Protein AF-A0A9W6W2P0-F1 (afdb_monomer)

Solvent-accessible surface area (backbone atoms only — not comparable to full-atom values): 7169 Å² total; per-residue (Å²): 137,90,81,92,86,81,85,81,87,79,84,80,83,80,82,79,82,80,78,81,80,70,83,78,79,80,78,79,73,69,79,64,47,61,61,95,36,15,38,41,31,32,43,50,67,64,40,62,15,12,72,44,49,34,91,85,43,60,72,60,27,26,32,58,57,69,62,39,64,29,59,28,36,43,82,44,48,70,46,97,66,78,48,32,44,21,34,35,29,67,20,69,78,72,65,31,71,24,23,31,57,44,73,48,35,71,61,96,50,85,75,54,83,72,48,38,75,110

Sequence (118 aa):
MSVPVRLPAAIAVVTAAAALLLPGTAAANPPCHTSGGGLYCGNATGVALRAAPGPSWPIVDRLDSNPSYFKCWVRGITHSGGNNVWYLTYGDRAGNWGYVEAVSVWTYTDPFPGMDAC

Organism: NCBI:txid1785913

Nearest PDB structures (foldseek):
  7eez-assembly1_A  TM=4.528E-01  e=1.080E+00  Zea mays
  7ef0-assembly1_A  TM=4.581E-01  e=1.703E+00  Zea mays
  7ef0-assembly2_B  TM=4.798E-01  e=3.372E+00  Zea mays
  7ef2-assembly2_B  TM=4.544E-01  e=3.569E+00  Zea mays
  8hnk-assembly1_L  TM=3.195E-01  e=5.317E+00  Homo sapiens

Foldseek 3Di:
DDDDDDDDDDDDDDDDDDDDPDPDDDDDADDWDDDPQKIFFFFDAQFFFFPDQDDPGDGPAGARDTRFIFQAWEFDDQDPVRGRIWTWGAHDPPRDIGTGDCVRTPAPDPPHPSHHHD

Structure (mmCIF, N/CA/C/O backbone):
data_AF-A0A9W6W2P0-F1
#
_entry.id   AF-A0A9W6W2P0-F1
#
loop_
_atom_site.group_PDB
_atom_site.id
_atom_site.type_symbol
_atom_site.label_atom_id
_atom_site.label_alt_id
_atom_site.label_comp_id
_atom_site.label_asym_id
_atom_site.label_entity_id
_atom_site.label_seq_id
_atom_site.pdbx_PDB_ins_code
_atom_site.Cartn_x
_atom_site.Cartn_y
_atom_site.Cartn_z
_atom_site.occupancy
_atom_site.B_iso_or_equiv
_atom_site.auth_seq_id
_atom_site.auth_comp_id
_atom_site.auth_asym_id
_atom_site.auth_atom_id
_atom_site.pdbx_PDB_model_num
ATOM 1 N N . MET A 1 1 ? -58.190 65.811 -18.437 1.00 44.59 1 MET A N 1
ATOM 2 C CA . MET A 1 1 ? -56.999 66.551 -17.964 1.00 44.59 1 MET A CA 1
ATOM 3 C C . MET A 1 1 ? -56.269 65.676 -16.954 1.00 44.59 1 MET A C 1
ATOM 5 O O . MET A 1 1 ? -56.963 64.976 -16.228 1.00 44.59 1 MET A O 1
ATOM 9 N N . SER A 1 2 ? -54.927 65.752 -16.945 1.00 43.16 2 SER A N 1
ATOM 10 C CA . SER A 1 2 ? -53.957 65.109 -16.021 1.00 43.16 2 SER A CA 1
ATOM 11 C C . SER A 1 2 ? -53.483 63.691 -16.392 1.00 43.16 2 SER A C 1
ATOM 13 O O . SER A 1 2 ? -54.331 62.842 -16.619 1.00 43.16 2 SER A O 1
ATOM 15 N N . VAL A 1 3 ? -52.203 63.276 -16.421 1.00 47.00 3 VAL A N 1
ATOM 16 C CA . VAL A 1 3 ? -50.815 63.817 -16.541 1.00 47.00 3 VAL A CA 1
ATOM 17 C C . VAL A 1 3 ? -49.961 62.580 -16.955 1.00 47.00 3 VAL A C 1
ATOM 19 O O . VAL A 1 3 ? -50.260 61.493 -16.460 1.00 47.00 3 VAL A O 1
ATOM 22 N N . PRO A 1 4 ? -48.919 62.662 -17.814 1.00 52.66 4 PRO A N 1
ATOM 23 C CA . PRO A 1 4 ? -48.068 61.508 -18.143 1.00 52.66 4 PRO A CA 1
ATOM 24 C C . PRO A 1 4 ? -46.991 61.252 -17.072 1.00 52.66 4 PRO A C 1
ATOM 26 O O . PRO A 1 4 ? -46.298 62.180 -16.654 1.00 52.66 4 PRO A O 1
ATOM 29 N N . VAL A 1 5 ? -46.792 59.993 -16.667 1.00 55.31 5 VAL A N 1
ATOM 30 C CA . VAL A 1 5 ? -45.692 59.595 -15.768 1.00 55.31 5 VAL A CA 1
ATOM 31 C C . VAL A 1 5 ? -44.515 59.067 -16.590 1.00 55.31 5 VAL A C 1
ATOM 33 O O . VAL A 1 5 ? -44.657 58.159 -17.405 1.00 55.31 5 VAL A O 1
ATOM 36 N N . ARG A 1 6 ? -43.352 59.691 -16.382 1.00 52.91 6 ARG A N 1
ATOM 37 C CA . ARG A 1 6 ? -42.064 59.387 -17.018 1.00 52.91 6 ARG A CA 1
ATOM 38 C C . ARG A 1 6 ? -41.356 58.240 -16.286 1.00 52.91 6 ARG A C 1
ATOM 40 O O . ARG A 1 6 ? -41.305 58.244 -15.060 1.00 52.91 6 ARG A O 1
ATOM 47 N N . LEU A 1 7 ? -40.761 57.313 -17.039 1.00 56.50 7 LEU A N 1
ATOM 48 C CA . LEU A 1 7 ? -39.825 56.306 -16.520 1.00 56.50 7 LEU A CA 1
ATOM 49 C C . LEU A 1 7 ? -38.497 56.968 -16.105 1.00 56.50 7 LEU A C 1
ATOM 51 O O . LEU A 1 7 ? -37.966 57.762 -16.887 1.00 56.50 7 LEU A O 1
ATOM 55 N N . PRO A 1 8 ? -37.893 56.604 -14.960 1.00 52.38 8 PRO A N 1
ATOM 56 C CA . PRO A 1 8 ? -36.493 56.899 -14.707 1.00 52.38 8 PRO A CA 1
ATOM 57 C C . PRO A 1 8 ? -35.604 55.790 -15.292 1.00 52.38 8 PRO A C 1
ATOM 59 O O . PRO A 1 8 ? -35.802 54.604 -15.032 1.00 52.38 8 PRO A O 1
ATOM 62 N N . ALA A 1 9 ? -34.605 56.186 -16.080 1.00 55.94 9 ALA A N 1
ATOM 63 C CA . ALA A 1 9 ? -33.506 55.318 -16.481 1.00 55.94 9 ALA A CA 1
ATOM 64 C C . ALA A 1 9 ? -32.559 55.130 -15.285 1.00 55.94 9 ALA A C 1
ATOM 66 O O . ALA A 1 9 ? -31.914 56.082 -14.848 1.00 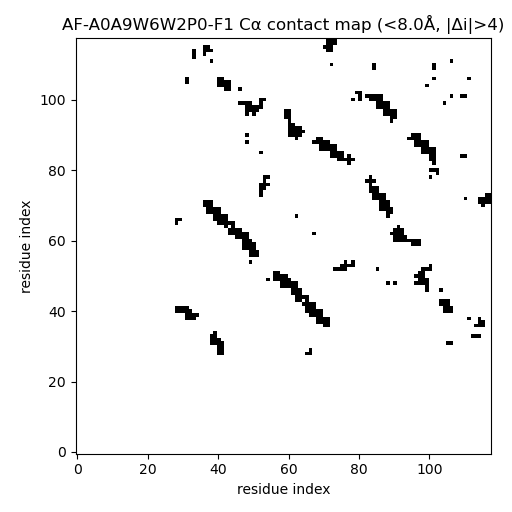55.94 9 ALA A O 1
ATOM 67 N N . ALA A 1 10 ? -32.484 53.915 -14.744 1.00 54.12 10 ALA A N 1
ATOM 68 C CA . ALA A 1 10 ? -31.491 53.553 -13.739 1.00 54.12 10 ALA A CA 1
ATOM 69 C C . ALA A 1 10 ? -30.232 53.027 -14.445 1.00 54.12 10 ALA A C 1
ATOM 71 O O . ALA A 1 10 ? -30.250 51.958 -15.051 1.00 54.12 10 ALA A O 1
ATOM 72 N N . ILE A 1 11 ? -29.140 53.791 -14.381 1.00 57.75 11 ILE A N 1
ATOM 73 C CA . ILE A 1 11 ? -27.810 53.341 -14.804 1.00 57.75 11 ILE A CA 1
ATOM 74 C C . ILE A 1 11 ? -27.234 52.511 -13.653 1.00 57.75 11 ILE A C 1
ATOM 76 O O . ILE A 1 11 ? -26.829 53.056 -12.629 1.00 57.75 11 ILE A O 1
ATOM 80 N N . ALA A 1 12 ? -27.226 51.188 -13.805 1.00 51.81 12 ALA A N 1
ATOM 81 C CA . ALA A 1 12 ? -26.543 50.290 -12.884 1.00 51.81 12 ALA A CA 1
ATOM 82 C C . ALA A 1 12 ? -25.064 50.191 -13.287 1.00 51.81 12 ALA A C 1
ATOM 84 O O . ALA A 1 12 ? -24.723 49.579 -14.299 1.00 51.81 12 ALA A O 1
ATOM 85 N N . VAL A 1 13 ? -24.177 50.810 -12.506 1.00 55.06 13 VAL A N 1
ATOM 86 C CA . VAL A 1 13 ? -22.728 50.612 -12.629 1.00 55.06 13 VAL A CA 1
ATOM 87 C C . VAL A 1 13 ? -22.397 49.258 -12.004 1.00 55.06 13 VAL A C 1
ATOM 89 O O . VAL A 1 13 ? -22.410 49.107 -10.786 1.00 55.06 13 VAL A O 1
ATOM 92 N N . VAL A 1 14 ? -22.137 48.255 -12.841 1.00 54.78 14 VAL A N 1
ATOM 93 C CA . VAL A 1 14 ? -21.688 46.933 -12.392 1.00 54.78 14 VAL A CA 1
ATOM 94 C C . VAL A 1 14 ? -20.171 46.983 -12.219 1.00 54.78 14 VAL A C 1
ATOM 96 O O . VAL A 1 14 ? -19.422 46.892 -13.189 1.00 54.78 14 VAL A O 1
ATOM 99 N N . THR A 1 15 ? -19.691 47.141 -10.986 1.00 53.56 15 THR A N 1
ATOM 100 C CA . THR A 1 15 ? -18.275 46.923 -10.662 1.00 53.56 15 THR A CA 1
ATOM 101 C C . THR A 1 15 ? -18.012 45.423 -10.585 1.00 53.56 15 THR A C 1
ATOM 103 O O . THR A 1 15 ? -18.305 44.783 -9.575 1.00 53.56 15 THR A O 1
ATOM 106 N N . ALA A 1 16 ? -17.481 44.849 -11.662 1.00 56.62 16 ALA A N 1
ATOM 107 C CA . ALA A 1 16 ? -16.989 43.478 -11.670 1.00 56.62 16 ALA A CA 1
ATOM 108 C C . ALA A 1 16 ? -15.690 43.391 -10.848 1.00 56.62 16 ALA A C 1
ATOM 110 O O . ALA A 1 16 ? -14.634 43.846 -11.285 1.00 56.62 16 ALA A O 1
ATOM 111 N N . ALA A 1 17 ? -15.763 42.815 -9.648 1.00 59.31 17 ALA A N 1
ATOM 112 C CA . ALA A 1 17 ? -14.582 42.424 -8.889 1.00 59.31 17 ALA A CA 1
ATOM 113 C C . ALA A 1 17 ? -13.982 41.162 -9.531 1.00 59.31 17 ALA A C 1
ATOM 115 O O . ALA A 1 17 ? -14.514 40.062 -9.383 1.00 59.31 17 ALA A O 1
ATOM 116 N N . ALA A 1 18 ? -12.891 41.320 -10.279 1.00 57.56 18 ALA A N 1
ATOM 117 C CA . ALA A 1 18 ? -12.118 40.199 -10.797 1.00 57.56 18 ALA A CA 1
ATOM 118 C C . ALA A 1 18 ? -11.340 39.547 -9.641 1.00 57.56 18 ALA A C 1
ATOM 120 O O . ALA A 1 18 ? -10.322 40.070 -9.191 1.00 57.56 18 ALA A O 1
ATOM 121 N N . ALA A 1 19 ? -11.831 38.415 -9.135 1.00 63.62 19 ALA A N 1
ATOM 122 C CA . ALA A 1 19 ? -11.083 37.585 -8.199 1.00 63.62 19 ALA A CA 1
ATOM 123 C C . ALA A 1 19 ? -9.897 36.937 -8.937 1.00 63.62 19 ALA A C 1
ATOM 125 O O . ALA A 1 19 ? -10.083 36.118 -9.838 1.00 63.62 19 ALA A O 1
ATOM 126 N N . LEU A 1 20 ? -8.674 37.322 -8.570 1.00 60.41 20 LEU A N 1
ATOM 127 C CA . LEU A 1 20 ? -7.441 36.679 -9.023 1.00 60.41 20 LEU A CA 1
ATOM 128 C C . LEU A 1 20 ? -7.381 35.253 -8.454 1.00 60.41 20 LEU A C 1
ATOM 130 O O . LEU A 1 20 ? -7.132 35.063 -7.265 1.00 60.41 20 LEU A O 1
ATOM 134 N N . LEU A 1 21 ? -7.600 34.246 -9.302 1.00 62.28 21 LEU A N 1
ATOM 135 C CA . LEU A 1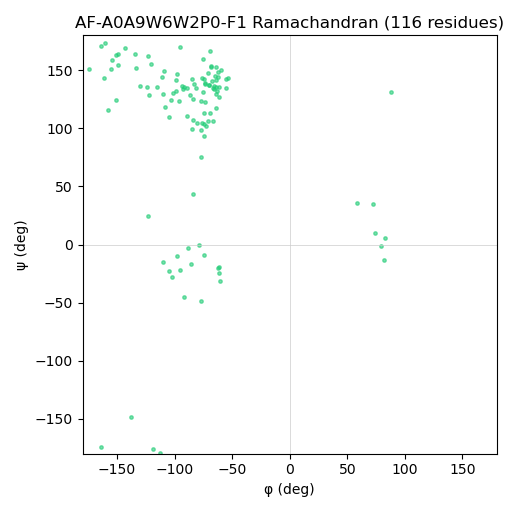 21 ? -7.294 32.851 -8.989 1.00 62.28 21 LEU A CA 1
ATOM 136 C C . LEU A 1 21 ? -5.7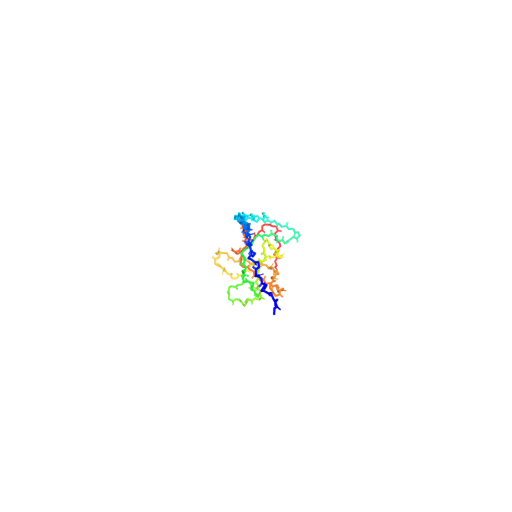73 32.664 -9.074 1.00 62.28 21 LEU A C 1
ATOM 138 O O . LEU A 1 21 ? -5.227 32.428 -10.150 1.00 62.28 21 LEU A O 1
ATOM 142 N N . LEU A 1 22 ? -5.073 32.805 -7.947 1.00 67.88 22 LEU A N 1
ATOM 143 C CA . LEU A 1 22 ? -3.685 32.353 -7.851 1.00 67.88 22 LEU A CA 1
ATOM 144 C C . LEU A 1 22 ? -3.662 30.819 -7.983 1.00 67.88 22 LEU A C 1
ATOM 146 O O . LEU A 1 22 ? -4.465 30.153 -7.321 1.00 67.88 22 LEU A O 1
ATOM 150 N N . PRO A 1 23 ? -2.770 30.230 -8.799 1.00 62.78 23 PRO A N 1
ATOM 151 C CA . PRO A 1 23 ? -2.604 28.785 -8.820 1.00 62.78 23 PRO A CA 1
ATOM 152 C C . PRO A 1 23 ? -2.091 28.332 -7.449 1.00 62.78 23 PRO A C 1
ATOM 154 O O . PRO A 1 23 ? -1.015 28.737 -7.011 1.00 62.78 23 PRO A O 1
ATOM 157 N N . GLY A 1 24 ? -2.878 27.514 -6.751 1.00 61.62 24 GLY A N 1
ATOM 158 C CA . GLY A 1 24 ? -2.442 26.898 -5.502 1.00 61.62 24 GLY A CA 1
ATOM 159 C C . GLY A 1 24 ? -1.262 25.961 -5.762 1.00 61.62 24 GLY A C 1
ATOM 160 O O . GLY A 1 24 ? -1.327 25.105 -6.644 1.00 61.62 24 GLY A O 1
ATOM 161 N N . THR A 1 25 ? -0.178 26.105 -5.004 1.00 65.69 25 THR A N 1
ATOM 162 C CA . THR A 1 25 ? 0.908 25.120 -4.988 1.00 65.69 25 THR A CA 1
ATOM 163 C C . THR A 1 25 ? 0.439 23.884 -4.228 1.00 65.69 25 THR A C 1
ATOM 165 O O . THR A 1 25 ? 0.058 23.997 -3.061 1.00 65.69 25 THR A O 1
ATOM 168 N N . ALA A 1 26 ? 0.466 22.709 -4.861 1.00 66.94 26 ALA A N 1
ATOM 169 C CA . ALA A 1 26 ? 0.196 21.453 -4.167 1.00 66.94 26 ALA A CA 1
ATOM 170 C C . ALA A 1 26 ? 1.241 21.243 -3.058 1.00 66.94 26 ALA A C 1
ATOM 172 O O . ALA A 1 26 ? 2.444 21.326 -3.313 1.00 66.94 26 ALA A O 1
ATOM 173 N N . ALA A 1 27 ? 0.787 20.994 -1.827 1.00 68.56 27 ALA A N 1
ATOM 174 C CA . ALA A 1 27 ? 1.675 20.616 -0.736 1.00 68.56 27 ALA A CA 1
ATOM 175 C C . ALA A 1 27 ? 2.269 19.230 -1.024 1.00 68.56 27 ALA A C 1
ATOM 177 O O . ALA A 1 27 ? 1.552 18.315 -1.432 1.00 68.56 27 ALA A O 1
ATOM 178 N N . ALA A 1 28 ? 3.579 19.076 -0.824 1.00 72.31 28 ALA A N 1
ATOM 179 C CA . ALA A 1 28 ? 4.209 17.764 -0.883 1.00 72.31 28 ALA A CA 1
ATOM 180 C C . ALA A 1 28 ? 3.675 16.882 0.252 1.00 72.31 28 ALA A C 1
ATOM 182 O O . ALA A 1 28 ? 3.412 17.368 1.355 1.00 72.31 28 ALA A O 1
ATOM 183 N N . ASN A 1 29 ? 3.541 15.583 -0.010 1.00 76.75 29 ASN A N 1
ATOM 184 C CA . ASN A 1 29 ? 3.157 14.646 1.035 1.00 76.75 29 ASN A CA 1
ATOM 185 C C . ASN A 1 29 ? 4.203 14.598 2.154 1.00 76.75 29 ASN A C 1
ATOM 187 O O . ASN A 1 29 ? 5.403 14.667 1.865 1.00 76.75 29 ASN A O 1
ATOM 191 N N . PRO A 1 30 ? 3.775 14.429 3.418 1.00 86.00 30 PRO A N 1
ATOM 192 C CA . PRO A 1 30 ? 4.710 14.190 4.504 1.00 86.00 30 PRO A CA 1
ATOM 193 C C . PRO A 1 30 ? 5.514 12.904 4.243 1.00 86.00 30 PRO A C 1
ATOM 195 O O . PRO A 1 30 ? 4.995 11.973 3.616 1.00 86.00 30 PRO A O 1
ATOM 198 N N . PRO A 1 31 ? 6.766 12.822 4.733 1.00 92.56 31 PRO A N 1
ATOM 199 C CA . PRO A 1 31 ? 7.555 11.603 4.642 1.00 92.56 31 PRO A CA 1
ATOM 200 C C . PRO A 1 31 ? 6.826 10.408 5.256 1.00 92.56 31 PRO A C 1
ATOM 202 O O . PRO A 1 31 ? 6.164 10.519 6.295 1.00 92.56 31 PRO A O 1
ATOM 205 N N . CYS A 1 32 ? 6.992 9.251 4.622 1.00 97.50 32 CYS A N 1
ATOM 206 C CA . CYS A 1 32 ? 6.436 8.010 5.130 1.00 97.50 32 CYS A CA 1
ATOM 207 C C . CYS A 1 32 ? 7.107 7.629 6.454 1.00 97.50 32 CYS A C 1
ATOM 209 O O . CYS A 1 32 ? 8.326 7.746 6.595 1.00 97.50 32 CYS A O 1
ATOM 211 N N . HIS A 1 33 ? 6.313 7.192 7.426 1.00 97.50 33 HIS A N 1
ATOM 212 C CA . HIS A 1 33 ? 6.798 6.810 8.750 1.00 97.50 33 HIS A CA 1
ATOM 213 C C . HIS A 1 33 ? 5.927 5.714 9.358 1.00 97.50 33 HIS A C 1
ATOM 215 O O . HIS A 1 33 ? 4.743 5.588 9.036 1.00 97.50 33 HIS A O 1
ATOM 221 N N . THR A 1 34 ? 6.508 4.929 10.262 1.00 97.94 34 THR A N 1
ATOM 222 C CA . THR A 1 34 ? 5.784 3.898 11.005 1.00 97.94 34 THR A CA 1
ATOM 223 C C . THR A 1 34 ? 5.379 4.388 12.385 1.00 97.94 34 THR A C 1
ATOM 225 O O . THR A 1 34 ? 6.067 5.186 13.021 1.00 97.94 34 THR A O 1
ATOM 228 N N . SER A 1 35 ? 4.234 3.906 12.852 1.00 96.44 35 SER A N 1
ATOM 229 C CA . SER A 1 35 ? 3.748 4.130 14.210 1.00 96.44 35 SER A CA 1
ATOM 230 C C . SER A 1 35 ? 2.880 2.946 14.622 1.00 96.44 35 SER A C 1
ATOM 232 O O . SER A 1 35 ? 1.945 2.579 13.909 1.00 96.44 35 SER A O 1
ATOM 234 N N . GLY A 1 36 ? 3.224 2.311 15.747 1.00 94.38 36 GLY A N 1
ATOM 235 C CA . GLY A 1 36 ? 2.501 1.143 16.265 1.00 94.38 36 GLY A CA 1
ATOM 236 C C . GLY A 1 36 ? 2.448 -0.050 15.301 1.00 94.38 36 GLY A C 1
ATOM 237 O O . GLY A 1 36 ? 1.412 -0.699 15.223 1.00 94.38 36 GLY A O 1
ATOM 238 N N . GLY A 1 37 ? 3.512 -0.289 14.524 1.00 93.06 37 GLY A N 1
ATOM 239 C CA . GLY A 1 37 ? 3.597 -1.396 13.554 1.00 93.06 37 GLY A CA 1
ATOM 240 C C . GLY A 1 37 ? 2.925 -1.133 12.199 1.00 93.06 37 GLY A C 1
ATOM 241 O O . GLY A 1 37 ? 3.193 -1.845 11.232 1.00 93.06 37 GLY A O 1
ATOM 242 N N . GLY A 1 38 ? 2.110 -0.077 12.090 1.00 97.38 38 GLY A N 1
ATOM 243 C CA . GLY A 1 38 ? 1.528 0.382 10.827 1.00 97.38 38 GLY A CA 1
ATOM 244 C C . GLY A 1 38 ? 2.334 1.502 10.167 1.00 97.38 38 GLY A C 1
ATOM 245 O O . GLY A 1 38 ? 3.233 2.084 10.775 1.00 97.38 38 GLY A O 1
ATOM 246 N N . LEU A 1 39 ? 1.987 1.823 8.922 1.00 98.44 39 LEU A N 1
ATOM 247 C CA . LEU A 1 39 ? 2.625 2.842 8.086 1.00 98.44 39 LEU A CA 1
ATOM 248 C C . LEU A 1 39 ? 1.650 3.974 7.785 1.00 98.44 39 LEU A C 1
ATOM 250 O O . LEU A 1 39 ? 0.517 3.732 7.382 1.00 98.44 39 LEU A O 1
ATOM 254 N N . TYR A 1 40 ? 2.129 5.206 7.898 1.00 97.81 40 TYR A N 1
ATOM 255 C CA . TYR A 1 40 ? 1.491 6.391 7.341 1.00 97.81 40 TYR A CA 1
ATOM 256 C C . TYR A 1 40 ? 2.330 6.855 6.159 1.00 97.81 40 TYR A C 1
ATOM 258 O O . TYR A 1 40 ? 3.514 7.157 6.321 1.00 97.81 40 TYR A O 1
ATOM 266 N N . CYS A 1 41 ? 1.751 6.862 4.961 1.00 97.81 41 CYS A N 1
ATOM 267 C CA . CYS A 1 41 ? 2.494 7.150 3.737 1.00 97.81 41 CYS A CA 1
ATOM 268 C C . CYS A 1 41 ? 1.586 7.708 2.646 1.00 97.81 41 CYS A C 1
ATOM 270 O O . CYS A 1 41 ? 0.369 7.527 2.668 1.00 97.81 41 CYS A O 1
ATOM 272 N N . GLY A 1 42 ? 2.202 8.395 1.689 1.00 97.31 42 GLY A N 1
ATOM 273 C CA . GLY A 1 42 ? 1.522 8.834 0.484 1.00 97.31 42 GLY A CA 1
ATOM 274 C C . GLY A 1 42 ? 1.140 7.683 -0.440 1.00 97.31 42 GLY A C 1
ATOM 275 O O . GLY A 1 42 ? 1.819 6.657 -0.464 1.00 97.31 42 GLY A O 1
ATOM 276 N N . ASN A 1 43 ? 0.092 7.868 -1.236 1.00 97.00 43 ASN A N 1
ATOM 277 C CA . ASN A 1 43 ? -0.361 6.885 -2.215 1.00 97.00 43 ASN A CA 1
ATOM 278 C C . ASN A 1 43 ? -1.009 7.535 -3.440 1.00 97.00 43 ASN A C 1
ATOM 280 O O . ASN A 1 43 ? -1.419 8.696 -3.424 1.00 97.00 43 ASN A O 1
ATOM 284 N N . ALA A 1 44 ? -1.138 6.747 -4.505 1.00 96.81 44 ALA A N 1
ATOM 285 C CA . ALA A 1 44 ? -1.935 7.121 -5.663 1.00 96.81 44 ALA A CA 1
ATOM 286 C C . ALA A 1 44 ? -3.418 7.277 -5.278 1.00 96.81 44 ALA A C 1
ATOM 288 O O . ALA A 1 44 ? -3.994 6.402 -4.630 1.00 96.81 44 ALA A O 1
ATOM 289 N N . THR A 1 45 ? -4.043 8.376 -5.700 1.00 96.38 45 THR A N 1
ATOM 290 C CA . THR A 1 45 ? -5.478 8.634 -5.503 1.00 96.38 45 THR A CA 1
ATOM 291 C C . THR A 1 45 ? -6.328 7.763 -6.429 1.00 96.38 45 THR A C 1
ATOM 293 O O . THR A 1 45 ? -6.021 7.600 -7.611 1.00 96.38 45 THR A O 1
ATOM 296 N N . GLY A 1 46 ? -7.429 7.225 -5.908 1.00 97.56 46 GLY A N 1
ATOM 297 C CA . GLY A 1 46 ? -8.370 6.374 -6.632 1.00 97.56 46 GLY A CA 1
ATOM 298 C C . GLY A 1 46 ? -7.862 4.959 -6.901 1.00 97.56 46 GLY A C 1
ATOM 299 O O . GLY A 1 46 ? -8.504 4.228 -7.668 1.00 97.56 46 GLY A O 1
ATOM 300 N N . VAL A 1 47 ? -6.739 4.548 -6.302 1.00 98.00 47 VAL A N 1
ATOM 301 C CA . VAL A 1 47 ? -6.170 3.210 -6.503 1.00 98.00 47 VAL A CA 1
ATOM 302 C C . VAL A 1 47 ? -7.119 2.133 -5.979 1.00 98.00 47 VAL A C 1
ATOM 304 O O . VAL A 1 47 ? -7.804 2.309 -4.975 1.00 98.00 47 VAL A O 1
ATOM 307 N N . ALA A 1 48 ? -7.201 1.018 -6.703 1.00 98.38 48 ALA A N 1
ATOM 308 C CA . ALA A 1 48 ? -8.070 -0.097 -6.356 1.00 98.38 48 ALA A CA 1
ATOM 309 C C . ALA A 1 48 ? -7.513 -0.913 -5.181 1.00 98.38 48 ALA A C 1
ATOM 311 O O . ALA A 1 48 ? -6.368 -1.362 -5.229 1.00 98.38 48 ALA A O 1
ATOM 312 N N . LEU A 1 49 ? -8.360 -1.178 -4.186 1.00 98.81 49 LEU A N 1
ATOM 313 C CA . LEU A 1 49 ? -8.093 -2.147 -3.127 1.00 98.81 49 LEU A CA 1
ATOM 314 C C . LEU A 1 49 ? -8.668 -3.502 -3.518 1.00 98.81 49 LEU A C 1
ATOM 316 O O . LEU A 1 49 ? -9.807 -3.591 -3.976 1.00 98.81 49 LEU A O 1
ATOM 320 N N . ARG A 1 50 ? -7.890 -4.565 -3.335 1.00 98.75 50 ARG A N 1
ATOM 321 C CA . ARG A 1 50 ? -8.240 -5.920 -3.772 1.00 98.75 50 ARG A CA 1
ATOM 322 C C . ARG A 1 50 ? -8.564 -6.832 -2.601 1.00 98.75 50 ARG A C 1
ATOM 324 O O . ARG A 1 50 ? -7.984 -6.691 -1.531 1.00 98.75 50 ARG A O 1
ATOM 331 N N . ALA A 1 51 ? -9.448 -7.803 -2.826 1.00 98.69 51 ALA A N 1
ATOM 332 C CA . ALA A 1 51 ? -9.869 -8.769 -1.805 1.00 98.69 51 ALA A CA 1
ATOM 333 C C . ALA A 1 51 ? -8.720 -9.648 -1.264 1.00 98.69 51 ALA A C 1
ATOM 335 O O . ALA A 1 51 ? -8.803 -10.168 -0.158 1.00 98.69 51 ALA A O 1
ATOM 336 N N . ALA A 1 52 ? -7.660 -9.826 -2.053 1.00 98.62 52 ALA A N 1
ATOM 337 C CA . ALA A 1 52 ? -6.465 -10.597 -1.721 1.00 98.62 52 ALA A CA 1
ATOM 338 C C . ALA A 1 52 ? -5.251 -10.017 -2.481 1.00 98.62 52 ALA A C 1
ATOM 340 O O . ALA A 1 52 ? -5.444 -9.250 -3.433 1.00 98.62 52 ALA A O 1
ATOM 341 N N . PRO A 1 53 ? -4.004 -10.343 -2.081 1.00 98.44 53 PRO A N 1
ATOM 342 C CA . PRO A 1 53 ? -2.800 -9.690 -2.595 1.00 98.44 53 PRO A CA 1
ATOM 343 C C . PRO A 1 53 ? -2.424 -10.200 -3.997 1.00 98.44 53 PRO A C 1
ATOM 345 O O . PRO A 1 53 ? -1.512 -11.008 -4.179 1.00 98.44 53 PRO A O 1
ATOM 348 N N . GLY A 1 54 ? -3.158 -9.755 -5.018 1.00 98.12 54 GLY A N 1
ATOM 349 C CA . GLY A 1 54 ? -2.867 -10.084 -6.411 1.00 98.12 54 GLY A CA 1
ATOM 350 C C . GLY A 1 54 ? -3.746 -9.355 -7.435 1.00 98.12 54 GLY A C 1
ATOM 351 O O . GLY A 1 54 ? -4.904 -9.057 -7.151 1.00 98.12 54 GLY A O 1
ATOM 352 N N . PRO A 1 55 ? -3.241 -9.096 -8.655 1.00 96.00 55 PRO A N 1
ATOM 353 C CA . PRO A 1 55 ? -3.854 -8.178 -9.617 1.00 96.00 55 PRO A CA 1
ATOM 354 C C . PRO A 1 55 ? -5.120 -8.709 -10.312 1.00 96.00 55 PRO A C 1
ATOM 356 O O . PRO A 1 55 ? -5.796 -7.958 -11.014 1.00 96.00 55 PRO A O 1
ATOM 359 N N . SER A 1 56 ? -5.459 -9.984 -10.143 1.00 96.62 56 SER A N 1
ATOM 360 C CA . SER A 1 56 ? -6.686 -10.590 -10.675 1.00 96.62 56 SER A CA 1
ATOM 361 C C . SER A 1 56 ? -7.816 -10.667 -9.646 1.00 96.62 56 SER A C 1
ATOM 363 O O . SER A 1 56 ? -8.946 -10.985 -10.012 1.00 96.62 56 SER A O 1
ATOM 365 N N . TRP A 1 57 ? -7.540 -10.379 -8.369 1.00 98.38 57 TRP A N 1
ATOM 366 C CA . TRP A 1 57 ? -8.561 -10.433 -7.328 1.00 98.38 57 TRP A CA 1
ATOM 367 C C . TRP A 1 57 ? -9.565 -9.281 -7.463 1.00 98.38 57 TRP A C 1
ATOM 369 O O . TRP A 1 57 ? -9.170 -8.181 -7.883 1.00 98.38 57 TRP A O 1
ATOM 379 N N . PRO A 1 58 ? -10.841 -9.511 -7.088 1.00 98.62 58 PRO A N 1
ATOM 380 C CA . PRO A 1 58 ? -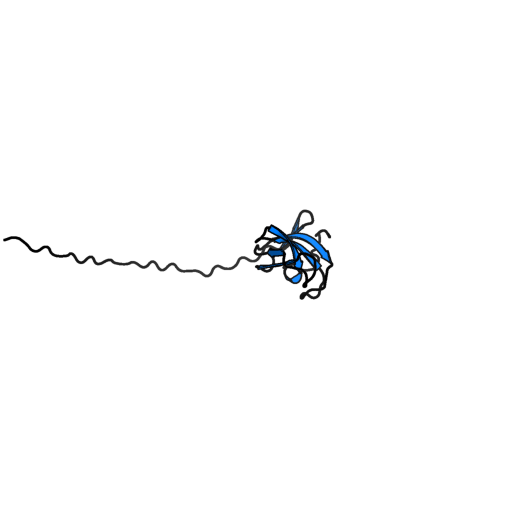11.884 -8.497 -7.146 1.00 98.62 58 PRO A CA 1
ATOM 381 C C . PRO A 1 58 ? -11.495 -7.221 -6.404 1.00 98.62 58 PRO A C 1
ATOM 383 O O . PRO A 1 58 ? -10.864 -7.270 -5.345 1.00 98.62 58 PRO A O 1
ATOM 386 N N . ILE A 1 59 ? -11.906 -6.084 -6.963 1.00 98.75 59 ILE A N 1
ATOM 387 C CA . ILE A 1 59 ? -11.785 -4.780 -6.315 1.00 98.75 59 ILE A CA 1
ATOM 388 C C . ILE A 1 59 ? -12.883 -4.682 -5.254 1.00 98.75 59 ILE A C 1
ATOM 390 O O . ILE A 1 59 ? -14.058 -4.841 -5.580 1.00 98.75 59 ILE A O 1
ATOM 394 N N . VAL A 1 60 ? -12.499 -4.429 -4.005 1.00 98.81 60 VAL A N 1
ATOM 395 C CA . VAL A 1 60 ? -13.414 -4.323 -2.853 1.00 98.81 60 VAL A CA 1
ATOM 396 C C . VAL A 1 60 ? -13.636 -2.883 -2.404 1.00 98.81 60 VAL A C 1
ATOM 398 O O . VAL A 1 60 ? -14.650 -2.589 -1.775 1.00 98.81 60 VAL A O 1
ATOM 401 N N . ASP A 1 61 ? -12.704 -1.987 -2.734 1.00 98.75 61 ASP A N 1
ATOM 402 C CA . ASP A 1 61 ? -12.802 -0.558 -2.443 1.00 98.75 61 ASP A CA 1
ATOM 403 C C . ASP A 1 61 ? -11.790 0.246 -3.273 1.00 98.75 61 ASP A C 1
ATOM 405 O O . ASP A 1 61 ? -11.076 -0.299 -4.124 1.00 98.75 61 ASP A O 1
ATOM 409 N N . ARG A 1 62 ? -11.708 1.551 -3.012 1.00 98.69 62 ARG A N 1
ATOM 410 C CA . ARG A 1 62 ? -10.659 2.437 -3.507 1.00 98.69 62 ARG A CA 1
ATOM 411 C C . ARG A 1 62 ? -10.117 3.329 -2.401 1.00 98.69 62 ARG A C 1
ATOM 413 O O . ARG A 1 62 ? -10.829 3.660 -1.457 1.00 98.69 62 ARG A O 1
ATOM 420 N N . LEU A 1 63 ? -8.859 3.715 -2.569 1.00 97.88 63 LEU A N 1
ATOM 421 C CA . LEU A 1 63 ? -8.154 4.639 -1.692 1.00 97.88 63 LEU A CA 1
ATOM 422 C C . LEU A 1 63 ? -8.042 5.995 -2.400 1.00 97.88 63 LEU A C 1
ATOM 424 O O . LEU A 1 63 ? -7.348 6.118 -3.408 1.00 97.88 63 LEU A O 1
ATOM 428 N N . ASP A 1 64 ? -8.779 6.986 -1.917 1.00 97.19 64 ASP A N 1
ATOM 429 C CA . ASP A 1 64 ? -8.801 8.369 -2.398 1.00 97.19 64 ASP A CA 1
ATOM 430 C C . ASP A 1 64 ? -7.996 9.307 -1.474 1.00 97.19 64 ASP A C 1
ATOM 432 O O . ASP A 1 64 ? -7.439 10.301 -1.947 1.00 97.19 64 ASP A O 1
ATOM 436 N N . SER A 1 65 ? -7.898 8.971 -0.184 1.00 94.75 65 SER A N 1
ATOM 437 C CA . SER A 1 65 ? -7.124 9.693 0.825 1.00 94.75 65 SER A CA 1
ATOM 438 C C . SER A 1 65 ? -5.631 9.698 0.501 1.00 94.75 65 SER A C 1
ATOM 440 O O . SER A 1 65 ? -5.088 8.768 -0.106 1.00 94.75 65 SER A O 1
ATOM 442 N N . ASN A 1 66 ? -4.961 10.782 0.897 1.00 93.38 66 ASN A N 1
ATOM 443 C CA . ASN A 1 66 ? -3.524 10.944 0.739 1.00 93.38 66 ASN A CA 1
ATOM 444 C C . ASN A 1 66 ? -2.983 11.981 1.751 1.00 93.38 66 ASN A C 1
ATOM 446 O O . ASN A 1 66 ? -3.367 13.150 1.655 1.00 93.38 66 ASN A O 1
ATOM 450 N N . PRO A 1 67 ? -2.111 11.611 2.708 1.00 94.75 67 PRO A N 1
ATOM 451 C CA . PRO A 1 67 ? -1.599 10.263 2.969 1.00 94.75 67 PRO A CA 1
ATOM 452 C C . PRO A 1 67 ? -2.671 9.316 3.531 1.00 94.75 67 PRO A C 1
ATOM 454 O O . PRO A 1 67 ? -3.717 9.760 4.003 1.00 94.75 67 PRO A O 1
ATOM 457 N N . SER A 1 68 ? -2.369 8.017 3.527 1.00 97.12 68 SER A N 1
ATOM 458 C CA . SER A 1 68 ? -3.220 6.963 4.090 1.00 97.12 68 SER A CA 1
ATOM 459 C C . SER A 1 68 ? -2.493 6.135 5.148 1.00 97.12 68 SER A C 1
ATOM 461 O O . SER A 1 68 ? -1.260 6.127 5.226 1.00 97.12 68 SER A O 1
ATOM 463 N N . TYR A 1 69 ? -3.276 5.424 5.962 1.00 97.81 69 TYR A N 1
ATOM 464 C CA . TYR 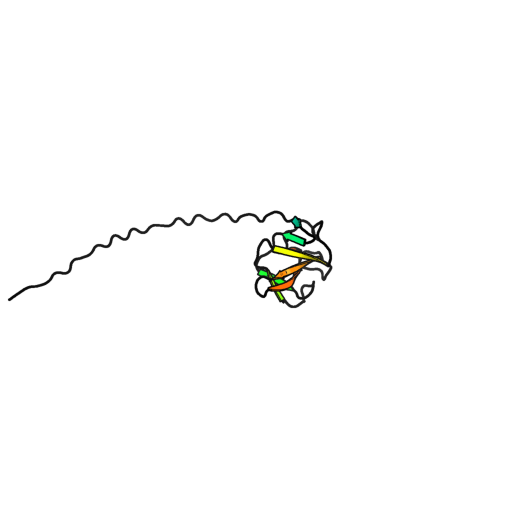A 1 69 ? -2.779 4.434 6.914 1.00 97.81 69 TYR A CA 1
ATOM 465 C C . TYR A 1 69 ? -2.780 3.031 6.301 1.00 97.81 69 TYR A C 1
ATOM 467 O O . TYR A 1 69 ? -3.762 2.598 5.699 1.00 97.81 69 TYR A O 1
ATOM 475 N N . PHE A 1 70 ? -1.706 2.285 6.524 1.00 98.62 70 PHE A N 1
ATOM 476 C CA . PHE A 1 70 ? -1.551 0.890 6.133 1.00 98.62 70 PHE A CA 1
ATOM 477 C C . PHE A 1 70 ? -1.252 0.067 7.382 1.00 98.62 70 PHE A C 1
ATOM 479 O O . PHE A 1 70 ? -0.356 0.395 8.159 1.00 98.62 70 PHE A O 1
ATOM 486 N N . LYS A 1 71 ? -2.012 -1.006 7.592 1.00 98.62 71 LYS A N 1
ATOM 487 C CA . LYS A 1 71 ? -1.990 -1.778 8.838 1.00 98.62 71 LYS A CA 1
ATOM 488 C C . LYS A 1 71 ? -0.779 -2.699 8.944 1.00 98.62 71 LYS A C 1
ATOM 490 O O . LYS A 1 71 ? -0.139 -2.743 9.983 1.00 98.62 71 LYS A O 1
ATOM 495 N N . CYS A 1 72 ? -0.516 -3.456 7.887 1.00 98.62 72 CYS A N 1
ATOM 496 C CA . CYS A 1 72 ? 0.560 -4.441 7.791 1.00 98.62 72 CYS A CA 1
ATOM 497 C C . CYS A 1 72 ? 0.833 -4.738 6.307 1.00 98.62 72 CYS A C 1
ATOM 499 O O . CYS A 1 72 ? 0.110 -4.253 5.424 1.00 98.62 72 CYS A O 1
ATOM 501 N N . TRP A 1 73 ? 1.872 -5.519 6.020 1.00 98.75 73 TRP A N 1
ATOM 502 C CA . TRP A 1 73 ? 2.219 -5.947 4.661 1.00 98.75 73 TRP A CA 1
ATOM 503 C C . TRP A 1 73 ? 2.201 -7.468 4.518 1.00 98.75 73 TRP A C 1
ATOM 505 O O . TRP A 1 73 ? 2.413 -8.197 5.481 1.00 98.75 73 TRP A O 1
ATOM 515 N N . VAL A 1 74 ? 1.995 -7.947 3.294 1.00 98.75 74 VAL A N 1
ATOM 516 C CA . VAL A 1 74 ? 2.097 -9.369 2.934 1.00 98.75 74 VAL A CA 1
ATOM 517 C C . VAL A 1 74 ? 2.877 -9.549 1.640 1.00 98.75 74 VAL A C 1
ATOM 519 O O . VAL A 1 74 ? 3.031 -8.610 0.854 1.00 98.75 74 VAL A O 1
ATOM 522 N N . ARG A 1 75 ? 3.328 -10.783 1.382 1.00 98.62 75 ARG A N 1
ATOM 523 C CA . ARG A 1 75 ? 3.744 -11.201 0.037 1.00 98.62 75 ARG A CA 1
ATOM 524 C C . ARG A 1 75 ? 2.573 -11.828 -0.709 1.00 98.62 75 ARG A C 1
ATOM 526 O O . ARG A 1 75 ? 1.857 -12.655 -0.154 1.00 98.62 75 ARG A O 1
ATOM 533 N N . GLY A 1 76 ? 2.411 -11.452 -1.971 1.00 98.19 76 GLY A N 1
ATOM 534 C CA . GLY A 1 76 ? 1.345 -11.931 -2.847 1.00 98.19 76 GLY A CA 1
ATOM 535 C C . GLY A 1 76 ? 1.822 -12.243 -4.259 1.00 98.19 76 GLY A C 1
ATOM 536 O O . GLY A 1 76 ? 2.965 -12.646 -4.475 1.00 98.19 76 GLY A O 1
ATOM 537 N N . ILE A 1 77 ? 0.934 -12.050 -5.233 1.00 98.38 77 ILE A N 1
ATOM 538 C CA . ILE A 1 77 ? 1.263 -12.150 -6.659 1.00 98.38 77 ILE A CA 1
ATOM 539 C C . ILE A 1 77 ? 2.087 -10.923 -7.063 1.00 98.38 77 ILE A C 1
ATOM 541 O O . ILE A 1 77 ? 1.764 -9.801 -6.668 1.00 98.38 77 ILE A O 1
ATOM 545 N N . THR A 1 78 ? 3.132 -11.129 -7.867 1.00 98.38 78 THR A N 1
ATOM 546 C CA . THR A 1 78 ? 3.929 -10.041 -8.447 1.00 98.38 78 THR A CA 1
ATOM 547 C C . THR A 1 78 ? 3.042 -9.071 -9.221 1.00 98.38 78 THR A C 1
ATOM 549 O O . THR A 1 78 ? 2.178 -9.483 -9.998 1.00 98.38 78 THR A O 1
ATOM 552 N N . HIS A 1 79 ? 3.260 -7.778 -9.011 1.00 96.62 79 HIS A N 1
ATOM 553 C CA . HIS A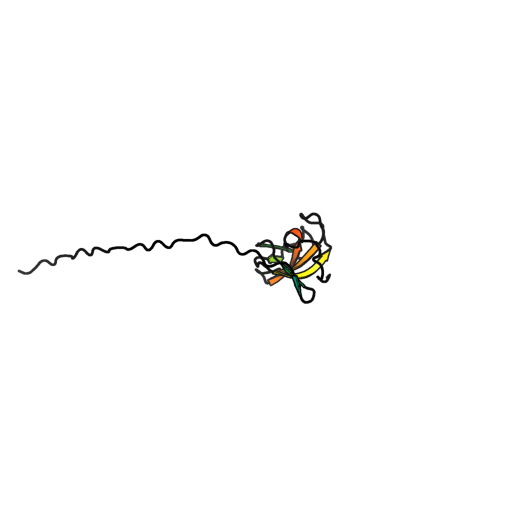 1 79 ? 2.488 -6.715 -9.644 1.00 96.62 79 HIS A CA 1
ATOM 554 C C . HIS A 1 79 ? 3.377 -5.822 -10.520 1.00 96.62 79 HIS A C 1
ATOM 556 O O . HIS A 1 79 ? 4.567 -6.084 -10.709 1.00 96.62 79 HIS A O 1
ATOM 562 N N . SER A 1 80 ? 2.790 -4.768 -11.089 1.00 94.88 80 SER A N 1
ATOM 563 C CA . SER A 1 80 ? 3.426 -3.922 -12.112 1.00 94.88 80 SER A CA 1
ATOM 564 C C . SER A 1 80 ? 4.708 -3.211 -11.648 1.00 94.88 80 SER A C 1
ATOM 566 O O . SER A 1 80 ? 5.533 -2.833 -12.474 1.00 94.88 80 SER A O 1
ATOM 568 N N . GLY A 1 81 ? 4.912 -3.094 -10.333 1.00 95.50 81 GLY A N 1
ATOM 569 C CA . GLY A 1 81 ? 6.119 -2.537 -9.720 1.00 95.50 81 GLY A CA 1
ATOM 570 C C . GLY A 1 81 ? 7.313 -3.486 -9.660 1.00 95.50 81 GLY A C 1
ATOM 571 O O . GLY A 1 81 ? 8.352 -3.110 -9.131 1.00 95.50 81 GLY A O 1
ATOM 572 N N . GLY A 1 82 ? 7.179 -4.725 -10.143 1.00 97.06 82 GLY A N 1
ATOM 573 C CA . GLY A 1 82 ? 8.276 -5.697 -10.197 1.00 97.06 82 GLY A CA 1
ATOM 574 C C . GLY A 1 82 ? 8.595 -6.398 -8.872 1.00 97.06 82 GLY A C 1
ATOM 575 O O . GLY A 1 82 ? 9.451 -7.280 -8.852 1.00 97.06 82 GLY A O 1
ATOM 576 N N . ASN A 1 83 ? 7.895 -6.066 -7.785 1.00 97.56 83 ASN A N 1
ATOM 577 C CA . ASN A 1 83 ? 7.942 -6.799 -6.522 1.00 97.56 83 ASN A CA 1
ATOM 578 C C . ASN A 1 83 ? 6.592 -7.489 -6.232 1.00 97.56 83 ASN A C 1
ATOM 580 O O . ASN A 1 83 ? 5.672 -7.480 -7.057 1.00 97.56 83 ASN A O 1
ATOM 584 N N . ASN A 1 84 ? 6.507 -8.175 -5.095 1.00 98.44 84 ASN A N 1
ATOM 585 C CA . ASN A 1 84 ? 5.328 -8.924 -4.671 1.00 98.44 84 ASN A CA 1
ATOM 586 C C . ASN A 1 84 ? 4.803 -8.488 -3.297 1.00 98.44 84 ASN A C 1
ATOM 588 O O . ASN A 1 84 ? 4.160 -9.288 -2.615 1.00 98.44 84 ASN A O 1
ATOM 592 N N . VAL A 1 85 ? 5.088 -7.254 -2.881 1.00 98.81 85 VAL A N 1
ATOM 593 C CA . VAL A 1 85 ? 4.632 -6.698 -1.605 1.00 98.81 85 VAL A CA 1
ATOM 594 C C . VAL A 1 85 ? 3.270 -6.037 -1.795 1.00 98.81 85 VAL A C 1
ATOM 596 O O . VAL A 1 85 ? 3.034 -5.299 -2.749 1.00 98.81 85 VAL A O 1
ATOM 599 N N . TRP A 1 86 ? 2.357 -6.310 -0.869 1.00 98.81 86 TRP A N 1
ATOM 600 C CA . TRP A 1 86 ? 1.025 -5.715 -0.838 1.00 98.81 86 TR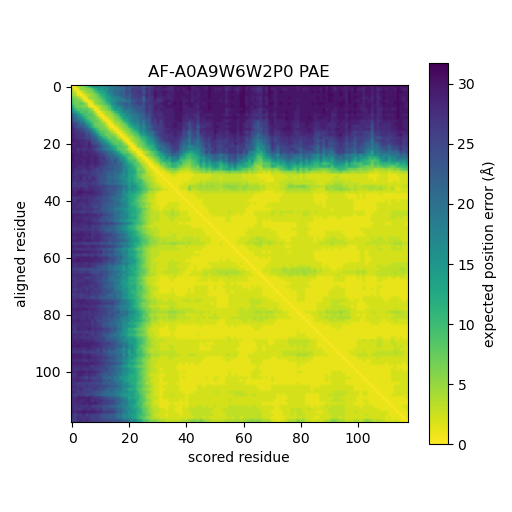P A CA 1
ATOM 601 C C . TRP A 1 86 ? 0.748 -5.159 0.553 1.00 98.81 86 TRP A C 1
ATOM 603 O O . TRP A 1 86 ? 1.019 -5.831 1.550 1.00 98.81 86 TRP A O 1
ATOM 613 N N . TYR A 1 87 ? 0.175 -3.961 0.622 1.00 98.81 87 TYR A N 1
ATOM 614 C CA . TYR A 1 87 ? -0.175 -3.307 1.881 1.00 98.81 87 TYR A CA 1
ATOM 615 C C . TYR A 1 87 ? -1.672 -3.444 2.158 1.00 98.81 87 TYR A C 1
ATOM 617 O O . TYR A 1 87 ? -2.498 -3.161 1.290 1.00 98.81 87 TYR A O 1
ATOM 625 N N . LEU A 1 88 ? -2.025 -3.878 3.370 1.00 98.81 88 LEU A N 1
ATOM 626 C CA . LEU A 1 88 ? -3.412 -3.941 3.828 1.00 98.81 88 LEU A CA 1
ATOM 627 C C . LEU A 1 88 ? -3.837 -2.567 4.357 1.00 98.81 88 LEU A C 1
ATOM 629 O O . LEU A 1 88 ? -3.205 -2.022 5.262 1.00 98.81 88 LEU A O 1
ATOM 633 N N . THR A 1 89 ? -4.923 -2.019 3.826 1.00 98.75 89 THR A N 1
ATOM 634 C CA . THR A 1 89 ? -5.449 -0.699 4.201 1.00 98.75 89 THR A CA 1
ATOM 635 C C . THR A 1 89 ? -6.977 -0.696 4.208 1.00 98.75 89 THR A C 1
ATOM 637 O O . THR A 1 89 ? -7.612 -1.667 3.790 1.00 98.75 89 THR A O 1
ATOM 640 N N . TYR A 1 90 ? -7.555 0.375 4.741 1.00 98.00 90 TYR A N 1
ATOM 641 C CA . TYR A 1 90 ? -8.991 0.601 4.829 1.00 98.00 90 TYR A CA 1
ATOM 642 C C . TYR A 1 90 ? -9.400 1.603 3.747 1.00 98.00 90 TYR A C 1
ATOM 644 O O . TYR A 1 90 ? -8.814 2.678 3.666 1.00 98.00 90 TYR A O 1
ATOM 652 N N . GLY A 1 91 ? -10.351 1.232 2.889 1.00 98.25 91 GLY A N 1
ATOM 653 C CA . GLY A 1 91 ? -10.771 2.064 1.762 1.00 98.25 91 GLY A CA 1
ATOM 654 C C . GLY A 1 91 ? -11.657 3.245 2.154 1.00 98.25 91 GLY A C 1
ATOM 655 O O . GLY A 1 91 ? -12.290 3.252 3.209 1.00 98.25 91 GLY A O 1
ATOM 656 N N . ASP A 1 92 ? -11.713 4.240 1.269 1.00 98.50 92 ASP A N 1
ATOM 657 C CA . ASP A 1 92 ? -12.392 5.515 1.522 1.00 98.50 92 ASP A CA 1
ATOM 658 C C . ASP A 1 92 ? -13.827 5.560 0.984 1.00 98.50 92 ASP A C 1
ATOM 660 O O . ASP A 1 92 ? -14.626 6.378 1.440 1.00 98.50 92 ASP A O 1
ATOM 664 N N . ARG A 1 93 ? -14.178 4.716 -0.002 1.00 98.19 93 ARG A N 1
ATOM 665 C CA . ARG A 1 93 ? -15.496 4.796 -0.660 1.00 98.19 93 ARG A CA 1
ATOM 666 C C . ARG A 1 93 ? -16.538 3.912 -0.003 1.00 98.19 93 ARG A C 1
ATOM 668 O O . ARG A 1 93 ? -17.673 4.348 0.170 1.00 98.19 93 ARG A O 1
ATOM 675 N N . ALA A 1 94 ? -16.179 2.672 0.309 1.00 97.94 94 ALA A N 1
ATOM 676 C CA . ALA A 1 94 ? -17.083 1.708 0.930 1.00 97.94 94 ALA A CA 1
ATOM 677 C C . ALA A 1 94 ? -16.711 1.384 2.385 1.00 97.94 94 ALA A C 1
ATOM 679 O O . ALA A 1 94 ? -17.544 0.838 3.105 1.00 97.94 94 ALA A O 1
ATOM 680 N N . GLY A 1 95 ? -15.499 1.729 2.831 1.00 97.31 95 GLY A N 1
ATOM 681 C CA . GLY A 1 95 ? -15.003 1.363 4.156 1.00 97.31 95 GLY A CA 1
ATOM 682 C C . GLY A 1 95 ? -14.658 -0.123 4.254 1.00 97.31 95 GLY A C 1
ATOM 683 O O . GLY A 1 95 ? -14.886 -0.751 5.285 1.00 97.31 95 GLY A O 1
ATOM 684 N N . ASN A 1 96 ? -14.154 -0.721 3.175 1.00 98.56 96 ASN A N 1
ATOM 685 C CA . ASN A 1 96 ? -13.723 -2.114 3.178 1.00 98.56 96 ASN A CA 1
ATOM 686 C C . ASN A 1 96 ? -12.206 -2.214 3.344 1.00 98.56 96 ASN A C 1
ATOM 688 O O . ASN A 1 96 ? -11.435 -1.457 2.753 1.00 98.56 96 ASN A O 1
ATOM 692 N N . TRP A 1 97 ? -11.770 -3.217 4.105 1.00 98.62 97 TRP A N 1
ATOM 693 C CA . TRP A 1 97 ? -10.366 -3.614 4.123 1.00 98.62 97 TRP A CA 1
ATOM 694 C C . TRP A 1 97 ? -9.983 -4.273 2.798 1.00 98.62 97 TRP A C 1
ATOM 696 O O . TRP A 1 97 ? -10.711 -5.125 2.286 1.00 98.62 97 TRP A O 1
ATOM 706 N N . GLY A 1 98 ? -8.814 -3.923 2.274 1.00 98.75 98 GLY A N 1
ATOM 707 C CA . GLY A 1 98 ? -8.275 -4.550 1.075 1.00 98.75 98 GLY A CA 1
ATOM 708 C C . GLY A 1 98 ? -6.790 -4.286 0.876 1.00 98.75 98 GLY A C 1
ATOM 709 O O . GLY A 1 98 ? -6.165 -3.494 1.582 1.00 98.75 98 GLY A O 1
ATOM 710 N N . TYR A 1 99 ? -6.224 -4.988 -0.098 1.00 98.81 99 TYR A N 1
ATOM 711 C CA . TYR A 1 99 ? -4.804 -4.957 -0.413 1.00 98.81 99 TYR A CA 1
ATOM 712 C C . TYR A 1 99 ? -4.528 -4.025 -1.589 1.00 98.81 99 TYR A C 1
ATOM 714 O O . TYR A 1 99 ? -5.175 -4.133 -2.634 1.00 98.81 99 TYR A O 1
ATOM 722 N N . VAL A 1 100 ? -3.532 -3.158 -1.444 1.00 98.69 100 VAL A N 1
ATOM 723 C CA . VAL A 1 100 ? -2.997 -2.325 -2.525 1.00 98.69 100 VAL A CA 1
ATOM 724 C C . VAL A 1 100 ? -1.587 -2.781 -2.889 1.00 98.69 100 VAL A C 1
ATOM 726 O O . VAL A 1 100 ? -0.825 -3.221 -2.027 1.00 98.69 100 VAL A O 1
ATOM 729 N N . GLU A 1 101 ? -1.247 -2.710 -4.174 1.00 98.56 101 GLU A N 1
ATOM 730 C CA . GLU A 1 101 ? 0.102 -3.017 -4.648 1.00 98.56 101 GLU A CA 1
ATOM 731 C C . GLU A 1 101 ? 1.111 -1.979 -4.147 1.00 98.56 101 GLU A C 1
ATOM 733 O O . GLU A 1 101 ? 0.820 -0.780 -4.135 1.00 98.56 101 GLU A O 1
ATOM 738 N N . ALA A 1 102 ? 2.312 -2.422 -3.771 1.00 98.50 102 ALA A N 1
ATOM 739 C CA . ALA A 1 102 ? 3.299 -1.544 -3.153 1.00 98.50 102 ALA A CA 1
ATOM 740 C C . ALA A 1 102 ? 3.721 -0.364 -4.043 1.00 98.50 102 ALA A C 1
ATOM 742 O O . ALA A 1 102 ? 3.913 0.734 -3.545 1.00 98.50 102 ALA A O 1
ATOM 743 N N . VAL A 1 103 ? 3.727 -0.537 -5.369 1.00 98.19 103 VAL A N 1
ATOM 744 C CA . VAL A 1 103 ? 4.054 0.534 -6.336 1.00 98.19 103 VAL A CA 1
ATOM 745 C C . VAL A 1 103 ? 3.087 1.723 -6.292 1.00 98.19 103 VAL A C 1
ATOM 747 O O . VAL A 1 103 ? 3.419 2.814 -6.748 1.00 98.19 103 VAL A O 1
ATOM 750 N N . SER A 1 104 ? 1.884 1.529 -5.749 1.00 98.38 104 SER A N 1
ATOM 751 C CA . SER A 1 104 ? 0.909 2.607 -5.560 1.00 98.38 104 SER A CA 1
ATOM 752 C C . SER A 1 104 ? 1.067 3.337 -4.224 1.00 98.38 104 SER A C 1
ATOM 754 O O . SER A 1 104 ? 0.341 4.300 -3.980 1.00 98.38 104 SER A O 1
ATOM 756 N N . VAL A 1 105 ? 1.996 2.902 -3.371 1.00 98.06 105 VAL A N 1
ATOM 757 C CA . VAL A 1 105 ? 2.347 3.525 -2.094 1.00 98.06 105 VAL A CA 1
ATOM 758 C C . VAL A 1 105 ? 3.744 4.123 -2.245 1.00 98.06 105 VAL A C 1
ATOM 760 O O . VAL A 1 105 ? 4.660 3.473 -2.728 1.00 98.06 105 VAL A O 1
ATOM 763 N N . TRP A 1 106 ? 3.926 5.391 -1.887 1.00 96.88 106 TRP A N 1
ATOM 764 C CA . TRP A 1 106 ? 5.152 6.147 -2.183 1.00 96.88 106 TRP A CA 1
ATOM 765 C C . TRP A 1 106 ? 6.262 5.903 -1.154 1.00 96.88 106 TRP A C 1
ATOM 767 O O . TRP A 1 106 ? 6.922 6.830 -0.681 1.00 96.88 106 TRP A O 1
ATOM 777 N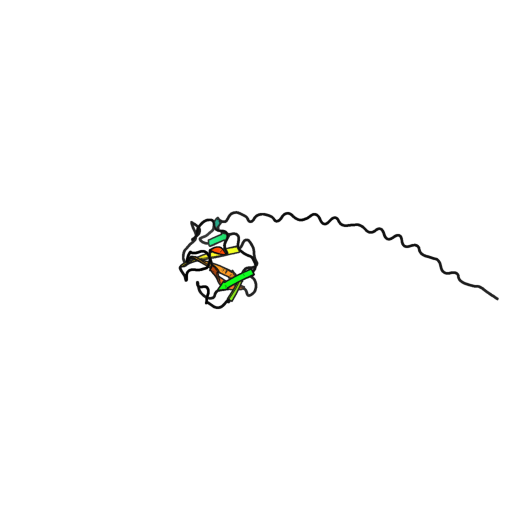 N . THR A 1 107 ? 6.448 4.640 -0.785 1.00 97.38 107 THR A N 1
ATOM 778 C CA . THR A 1 107 ? 7.570 4.157 0.017 1.00 97.38 107 THR A CA 1
ATOM 779 C C . THR A 1 107 ? 8.867 4.251 -0.792 1.00 97.38 107 THR A C 1
ATOM 781 O O . THR A 1 107 ? 8.874 4.203 -2.020 1.00 97.38 107 THR A O 1
ATOM 784 N N . TYR A 1 108 ? 10.005 4.384 -0.107 1.00 96.00 108 TYR A N 1
ATOM 785 C CA . TYR A 1 108 ? 11.317 4.335 -0.769 1.00 96.00 108 TYR A CA 1
ATOM 786 C C . TYR A 1 108 ? 11.849 2.901 -0.927 1.00 96.00 108 TYR A C 1
ATOM 788 O O . TYR A 1 108 ? 12.799 2.666 -1.668 1.00 96.00 108 TYR A O 1
ATOM 796 N N . THR A 1 109 ? 11.278 1.951 -0.187 1.00 97.62 109 THR A N 1
ATOM 797 C CA . THR A 1 109 ? 11.598 0.526 -0.243 1.00 97.62 109 THR A CA 1
ATOM 798 C C . THR A 1 109 ? 10.397 -0.275 0.236 1.00 97.62 109 THR A C 1
ATOM 800 O O . THR A 1 109 ? 9.651 0.188 1.101 1.00 97.62 109 THR A O 1
ATOM 803 N N . ASP A 1 110 ? 10.265 -1.496 -0.277 1.00 98.06 110 ASP A N 1
ATOM 804 C CA . ASP A 1 110 ? 9.190 -2.415 0.079 1.00 98.06 110 ASP A CA 1
ATOM 805 C C . ASP A 1 110 ? 9.735 -3.756 0.601 1.00 98.06 110 ASP A C 1
ATOM 807 O O . ASP A 1 110 ? 10.640 -4.327 -0.017 1.00 98.06 110 ASP A O 1
ATOM 811 N N . PRO A 1 111 ? 9.177 -4.303 1.696 1.00 98.25 111 PRO A N 1
ATOM 812 C CA . PRO A 1 111 ? 8.254 -3.629 2.610 1.00 98.25 111 PRO A CA 1
ATOM 813 C C . PRO A 1 111 ? 8.931 -2.444 3.316 1.00 98.25 111 PRO A C 1
ATOM 815 O O . PRO A 1 111 ? 10.151 -2.436 3.504 1.00 98.25 111 PRO A O 1
ATOM 818 N N . PHE A 1 112 ? 8.143 -1.445 3.714 1.00 98.19 112 PHE A N 1
ATOM 819 C CA . PHE A 1 112 ? 8.672 -0.298 4.448 1.00 98.19 112 PHE A CA 1
ATOM 820 C C . PHE A 1 112 ? 9.289 -0.742 5.794 1.00 98.19 112 PHE A C 1
ATOM 822 O O . PHE A 1 112 ? 8.675 -1.538 6.512 1.00 98.19 112 PHE A O 1
ATOM 829 N N . PRO A 1 113 ? 10.481 -0.254 6.188 1.00 98.00 113 PRO A N 1
ATOM 830 C CA . PRO A 1 113 ? 11.127 -0.710 7.415 1.00 98.00 113 PRO A CA 1
ATOM 831 C C . PRO A 1 113 ? 10.330 -0.359 8.675 1.00 98.00 113 PRO A C 1
ATOM 833 O O . PRO A 1 113 ? 9.855 0.762 8.843 1.00 98.00 113 PRO A O 1
ATOM 836 N N . GLY A 1 114 ? 10.221 -1.324 9.589 1.00 96.88 114 GLY A N 1
ATOM 837 C CA . GLY A 1 114 ? 9.494 -1.164 10.852 1.00 96.88 114 GLY A CA 1
ATOM 838 C C . GLY A 1 114 ? 7.979 -1.377 10.758 1.00 96.88 114 GLY A C 1
ATOM 839 O O . GLY A 1 114 ? 7.294 -1.151 11.750 1.00 96.88 114 GLY A O 1
ATOM 840 N N . MET A 1 115 ? 7.457 -1.786 9.598 1.00 97.75 115 MET A N 1
ATOM 841 C CA . MET A 1 115 ? 6.085 -2.281 9.473 1.00 97.75 115 MET A CA 1
ATOM 842 C C . MET A 1 115 ? 5.989 -3.770 9.820 1.00 97.75 115 MET A C 1
ATOM 844 O O . MET A 1 115 ? 6.835 -4.568 9.402 1.00 97.75 115 MET A O 1
ATOM 848 N N . ASP A 1 116 ? 4.895 -4.154 10.471 1.00 97.88 116 ASP A N 1
ATOM 849 C CA . ASP A 1 116 ? 4.602 -5.552 10.779 1.00 97.88 116 ASP A CA 1
ATOM 850 C C . ASP A 1 116 ? 4.098 -6.313 9.547 1.00 97.88 116 ASP A C 1
ATOM 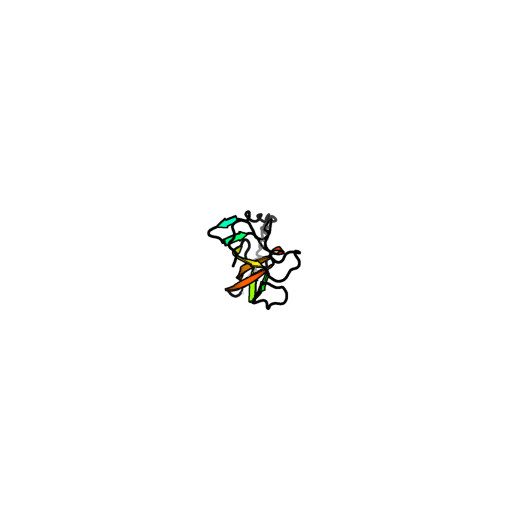852 O O . ASP A 1 116 ? 3.353 -5.785 8.712 1.00 97.88 116 ASP A O 1
ATOM 856 N N . ALA A 1 117 ? 4.495 -7.581 9.443 1.00 97.69 117 ALA A N 1
ATOM 857 C CA . ALA A 1 117 ? 3.894 -8.506 8.491 1.00 97.69 117 ALA A CA 1
ATOM 858 C C . ALA A 1 117 ? 2.499 -8.930 8.981 1.00 97.69 117 ALA A C 1
ATOM 860 O O . ALA A 1 117 ? 2.302 -9.130 10.183 1.00 97.69 117 ALA A O 1
ATOM 861 N N . CYS A 1 118 ? 1.557 -9.087 8.049 1.00 96.12 118 CYS A N 1
ATOM 862 C CA . CYS A 1 118 ? 0.400 -9.951 8.258 1.00 96.12 118 CYS A CA 1
ATOM 863 C C . CYS A 1 118 ? 0.807 -11.412 7.931 1.00 96.12 118 CYS A C 1
ATOM 865 O O . CYS A 1 118 ? 0.147 -12.313 8.478 1.00 96.12 118 CYS A O 1
#

pLDDT: mean 87.86, std 17.39, range [43.16, 98.81]

Radius of gyration: 26.76 Å; Cα contacts (8 Å, |Δi|>4): 244; chains: 1; bounding box: 69×79×34 Å

Mean predicted aligned error: 10.34 Å

Secondary structure (DSSP, 8-state):
---PPPPP-------------PPPPPPPPPPPEEETTEEEE-B-TTEEEESSSSTTSPEEEEE--SSEEEEEEEE-S--TTSS-EEEEEE-SSS--EEEEEGGGB--SSSSPTTPPB-